Protein AF-A0A7W1CG57-F1 (afdb_monomer_lite)

Radius of gyration: 13.87 Å; chains: 1; bounding box: 27×18×37 Å

Structure (mmCIF, N/CA/C/O backbone):
data_AF-A0A7W1CG57-F1
#
_entry.id   AF-A0A7W1CG57-F1
#
loop_
_atom_site.group_PDB
_atom_site.id
_atom_site.type_symbol
_atom_site.label_atom_id
_atom_site.label_alt_id
_atom_site.label_comp_id
_atom_site.label_asym_id
_atom_site.label_entity_id
_atom_site.label_seq_id
_atom_site.pdbx_PDB_ins_code
_atom_site.Cartn_x
_atom_site.Cartn_y
_atom_site.Cartn_z
_atom_site.occupancy
_atom_site.B_iso_or_equiv
_atom_site.auth_seq_id
_atom_site.auth_comp_id
_atom_site.auth_asym_id
_atom_site.auth_atom_id
_atom_site.pdbx_PDB_model_num
ATOM 1 N N . MET A 1 1 ? -9.723 11.247 16.364 1.00 78.88 1 MET A N 1
ATOM 2 C CA . MET A 1 1 ? -8.663 10.227 16.541 1.00 78.88 1 MET A CA 1
ATOM 3 C C . MET A 1 1 ? -7.624 10.466 15.453 1.00 78.88 1 MET A C 1
ATOM 5 O O . MET A 1 1 ? -7.946 11.189 14.518 1.00 78.88 1 MET A O 1
ATOM 9 N N . LYS A 1 2 ? -6.376 10.013 15.617 1.00 93.00 2 LYS A N 1
ATOM 10 C CA . LYS A 1 2 ? -5.343 10.172 14.581 1.00 93.00 2 LYS A CA 1
ATOM 11 C C . LYS A 1 2 ? -5.169 8.822 13.874 1.00 93.00 2 LYS A C 1
ATOM 13 O O . LYS A 1 2 ? -5.032 7.835 14.603 1.00 93.00 2 LYS A O 1
ATOM 18 N N . PRO A 1 3 ? -5.129 8.776 12.531 1.00 97.31 3 PRO A N 1
ATOM 19 C CA . PRO A 1 3 ? -4.913 7.529 11.812 1.00 97.31 3 PRO A CA 1
ATOM 20 C C . PRO A 1 3 ? -3.555 6.915 12.171 1.00 97.31 3 PRO A C 1
ATOM 22 O O . PRO A 1 3 ? -2.577 7.626 12.431 1.00 97.31 3 PRO A O 1
ATOM 25 N N . ILE A 1 4 ? -3.499 5.583 12.183 1.00 97.38 4 ILE A N 1
ATOM 26 C CA . ILE A 1 4 ? -2.270 4.808 12.422 1.00 97.38 4 ILE A CA 1
ATOM 27 C C . ILE A 1 4 ? -1.441 4.634 11.146 1.00 97.38 4 ILE A C 1
ATOM 29 O O . ILE A 1 4 ? -0.237 4.399 11.218 1.00 97.38 4 ILE A O 1
ATOM 33 N N . LEU A 1 5 ? -2.073 4.788 9.982 1.00 97.81 5 LEU A N 1
ATOM 34 C CA . LEU A 1 5 ? -1.436 4.827 8.672 1.00 97.81 5 LEU A CA 1
ATOM 35 C C . LE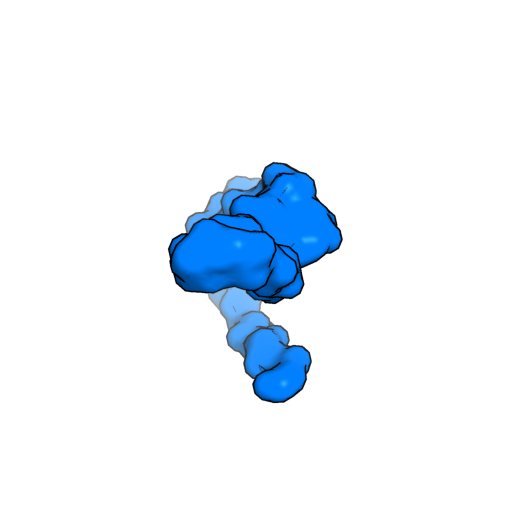U A 1 5 ? -2.091 5.943 7.869 1.00 97.81 5 LEU A C 1
ATOM 37 O O . LEU A 1 5 ? -3.312 6.027 7.818 1.00 97.81 5 LEU A O 1
ATOM 41 N N . GLN A 1 6 ? -1.286 6.783 7.227 1.00 98.00 6 GLN A N 1
ATOM 42 C CA . GLN A 1 6 ? -1.769 7.822 6.325 1.00 98.00 6 GLN A CA 1
ATOM 43 C C . GLN A 1 6 ? -0.798 7.972 5.158 1.00 98.00 6 GLN A C 1
ATOM 45 O O . GLN A 1 6 ? 0.420 7.975 5.337 1.00 98.00 6 GLN A O 1
ATOM 50 N N . THR A 1 7 ? -1.349 8.096 3.958 1.00 98.12 7 THR A N 1
ATOM 51 C CA . THR A 1 7 ? -0.623 8.398 2.727 1.00 98.12 7 THR A CA 1
ATOM 52 C C . THR A 1 7 ? -1.325 9.540 2.009 1.00 98.12 7 THR A C 1
ATOM 54 O O . THR A 1 7 ? -2.552 9.625 2.017 1.00 98.12 7 THR A O 1
ATOM 57 N N . GLU A 1 8 ? -0.543 10.414 1.384 1.00 98.25 8 GLU A N 1
ATOM 58 C CA . GLU A 1 8 ? -1.043 11.552 0.617 1.00 98.25 8 GLU A CA 1
ATOM 59 C C . GLU A 1 8 ? -0.342 11.567 -0.737 1.00 98.25 8 GLU A C 1
ATOM 61 O O . GLU A 1 8 ? 0.881 11.697 -0.809 1.00 98.25 8 GLU A O 1
ATOM 66 N N . ASN A 1 9 ? -1.113 11.399 -1.813 1.00 98.12 9 ASN A N 1
ATOM 67 C CA . ASN A 1 9 ? -0.637 11.381 -3.197 1.00 98.12 9 ASN A CA 1
ATOM 68 C C . ASN A 1 9 ? 0.587 10.465 -3.413 1.00 98.12 9 ASN A C 1
ATOM 70 O O . ASN A 1 9 ? 1.493 10.782 -4.191 1.00 98.12 9 ASN A O 1
ATOM 74 N N . LEU A 1 10 ? 0.619 9.307 -2.745 1.00 98.12 10 LEU A N 1
ATOM 75 C CA . LEU A 1 10 ? 1.748 8.386 -2.795 1.00 98.12 10 LEU A CA 1
ATOM 76 C C . LEU A 1 10 ? 1.929 7.840 -4.215 1.00 98.12 10 LEU A C 1
ATOM 78 O O . LEU A 1 10 ? 1.031 7.232 -4.801 1.00 98.12 10 LEU A O 1
ATOM 82 N N . SER A 1 11 ? 3.123 8.026 -4.767 1.00 97.94 11 SER A N 1
ATOM 83 C CA . SER A 1 11 ? 3.495 7.511 -6.080 1.00 97.94 11 SER A CA 1
ATOM 84 C C . SER A 1 11 ? 4.758 6.665 -5.990 1.00 97.94 11 SER A C 1
ATOM 86 O O . SER A 1 11 ? 5.634 6.886 -5.152 1.00 97.94 11 SER A O 1
ATOM 88 N N . LYS A 1 12 ? 4.847 5.659 -6.860 1.00 97.50 12 LYS A N 1
ATOM 89 C CA . LYS A 1 12 ? 6.034 4.818 -6.978 1.00 97.50 12 LYS A CA 1
ATOM 90 C C . LYS A 1 12 ? 6.243 4.453 -8.430 1.00 97.50 12 LYS A C 1
ATOM 92 O O . LYS A 1 12 ? 5.377 3.840 -9.051 1.00 97.50 12 LYS A O 1
ATOM 97 N N . ILE A 1 13 ? 7.416 4.808 -8.937 1.00 97.75 13 ILE A N 1
ATOM 98 C CA . ILE A 1 13 ? 7.880 4.437 -10.268 1.00 97.75 13 ILE A CA 1
ATOM 99 C C . ILE A 1 13 ? 9.088 3.525 -10.086 1.00 97.75 13 ILE A C 1
ATOM 101 O O . ILE A 1 13 ? 10.041 3.875 -9.386 1.00 97.75 13 ILE A O 1
ATOM 105 N N . TYR A 1 14 ? 9.034 2.344 -10.690 1.00 97.50 14 TYR A N 1
ATOM 106 C CA . TYR A 1 14 ? 10.191 1.473 -10.843 1.00 97.50 14 TYR A CA 1
ATOM 107 C C . TYR A 1 14 ? 10.814 1.722 -12.209 1.00 97.50 14 TYR A C 1
ATOM 109 O O . TYR A 1 14 ? 10.106 1.753 -13.214 1.00 97.50 14 TYR A O 1
ATOM 117 N N . LYS A 1 15 ? 12.137 1.884 -12.239 1.00 96.88 15 LYS A N 1
ATOM 118 C CA . LYS A 1 15 ? 12.898 2.079 -13.470 1.00 96.88 15 LYS A CA 1
ATOM 119 C C . LYS A 1 15 ? 13.840 0.906 -13.674 1.00 96.88 15 LYS A C 1
ATOM 121 O O . LYS A 1 15 ? 14.720 0.672 -12.848 1.00 96.88 15 LYS A O 1
ATOM 126 N N . ILE A 1 16 ? 13.649 0.179 -14.769 1.00 94.75 16 ILE A N 1
ATOM 127 C CA . ILE A 1 16 ? 14.499 -0.947 -15.160 1.00 94.75 16 ILE A CA 1
ATOM 128 C C . ILE A 1 16 ? 15.022 -0.658 -16.564 1.00 94.75 16 ILE A C 1
ATOM 130 O O . ILE A 1 16 ? 14.282 -0.676 -17.549 1.00 94.75 16 ILE A O 1
ATOM 134 N N . GLY A 1 17 ? 16.313 -0.332 -16.648 1.00 93.62 17 GLY A N 1
ATOM 135 C CA . GLY A 1 17 ? 16.936 0.138 -17.882 1.00 93.62 17 GLY A CA 1
ATOM 136 C C . GLY A 1 17 ? 16.249 1.400 -18.410 1.00 93.62 17 GLY A C 1
ATOM 137 O O . GLY A 1 17 ? 16.309 2.459 -17.785 1.00 93.62 17 GLY A O 1
ATOM 138 N N . ARG A 1 18 ? 15.599 1.279 -19.574 1.00 93.88 18 ARG A N 1
ATOM 139 C CA . ARG A 1 18 ? 14.849 2.369 -20.227 1.00 93.88 18 ARG A CA 1
ATOM 140 C C . ARG A 1 18 ? 13.340 2.325 -19.967 1.00 93.88 18 ARG A C 1
ATOM 142 O O . ARG A 1 18 ? 12.638 3.211 -20.438 1.00 93.88 18 ARG A O 1
ATOM 149 N N . VAL A 1 19 ? 12.844 1.311 -19.260 1.00 95.88 19 VAL A N 1
ATOM 150 C CA . VAL A 1 19 ? 11.412 1.136 -18.989 1.00 95.88 19 VAL A CA 1
ATOM 151 C C . VAL A 1 19 ? 11.069 1.726 -17.626 1.00 95.88 19 VAL A C 1
ATOM 153 O O . VAL A 1 19 ? 11.777 1.489 -16.644 1.00 95.88 19 VAL A O 1
ATOM 156 N N . GLU A 1 20 ? 9.968 2.472 -17.575 1.00 96.94 20 GLU A N 1
ATOM 157 C CA . GLU A 1 20 ? 9.392 3.027 -16.352 1.00 96.94 20 GLU A CA 1
ATOM 158 C C . GLU A 1 20 ? 8.009 2.413 -16.106 1.00 96.94 20 GLU A C 1
ATOM 160 O O . GLU A 1 20 ? 7.129 2.463 -16.966 1.00 96.94 20 GLU A O 1
ATOM 165 N N . THR A 1 21 ? 7.817 1.839 -14.918 1.00 97.06 21 THR A N 1
ATOM 166 C CA . THR A 1 21 ? 6.548 1.246 -14.485 1.00 97.06 21 THR A CA 1
ATOM 167 C C . THR A 1 21 ? 6.010 2.019 -13.290 1.00 97.06 21 THR A C 1
ATOM 169 O O . THR A 1 21 ? 6.619 2.031 -12.220 1.00 97.06 21 THR A O 1
ATOM 172 N N . HIS A 1 22 ? 4.838 2.633 -13.449 1.00 96.75 22 HIS A N 1
ATOM 173 C CA . HIS A 1 22 ? 4.120 3.297 -12.360 1.00 96.75 22 HIS A CA 1
ATOM 174 C C . HIS A 1 22 ? 3.369 2.260 -11.517 1.00 96.75 22 HIS A C 1
ATOM 176 O O . HIS A 1 22 ? 2.249 1.884 -11.859 1.00 96.75 22 HIS A O 1
ATOM 182 N N . ALA A 1 23 ? 3.986 1.806 -10.426 1.00 96.06 23 ALA A N 1
ATOM 183 C CA . ALA A 1 23 ? 3.377 0.865 -9.489 1.00 96.06 23 ALA A CA 1
ATOM 184 C C . ALA A 1 23 ? 2.295 1.516 -8.619 1.00 96.06 23 ALA A C 1
ATOM 186 O O . ALA A 1 23 ? 1.282 0.888 -8.342 1.00 96.06 23 ALA A O 1
ATOM 187 N N . LEU A 1 24 ? 2.481 2.780 -8.223 1.00 97.75 24 LEU A N 1
ATOM 188 C CA . LEU A 1 24 ? 1.467 3.566 -7.513 1.00 97.75 24 LEU A CA 1
ATOM 189 C C . LEU A 1 24 ? 1.258 4.898 -8.234 1.00 97.75 24 LEU A C 1
ATOM 191 O O . LEU A 1 24 ? 2.233 5.566 -8.598 1.00 97.75 24 LEU A O 1
ATOM 195 N N . ARG A 1 25 ? -0.006 5.292 -8.422 1.00 96.81 25 ARG A N 1
ATOM 196 C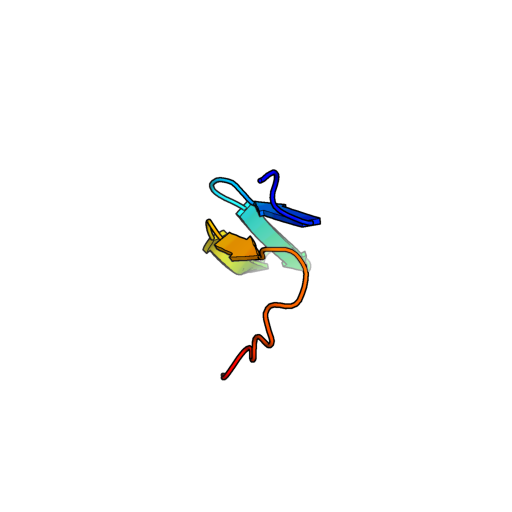 CA . ARG A 1 25 ? -0.417 6.497 -9.161 1.00 96.81 25 ARG A CA 1
ATOM 197 C C . ARG A 1 25 ? -1.196 7.465 -8.264 1.00 96.81 25 ARG A C 1
ATOM 199 O O . ARG A 1 25 ? -2.387 7.651 -8.463 1.00 96.81 25 ARG A O 1
ATOM 206 N N . GLY A 1 26 ? -0.522 8.072 -7.287 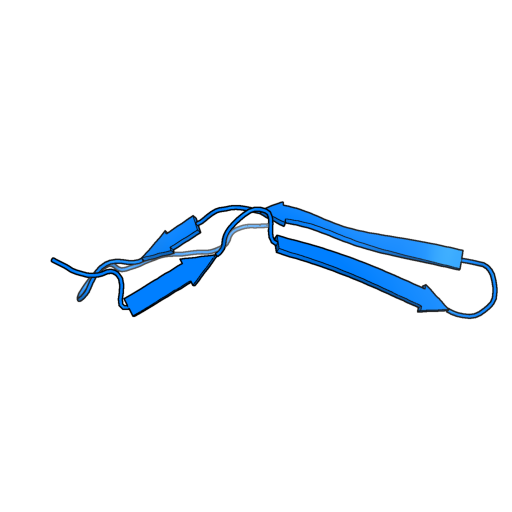1.00 97.06 26 GLY A N 1
ATOM 207 C CA . GLY A 1 26 ? -1.125 9.112 -6.444 1.00 97.06 26 GLY A CA 1
ATOM 208 C C . GLY A 1 26 ? -2.170 8.562 -5.473 1.00 97.06 26 GLY A C 1
ATOM 209 O O . GLY A 1 26 ? -3.302 9.030 -5.442 1.00 97.06 26 GLY A O 1
ATOM 210 N N . VAL A 1 27 ? -1.799 7.541 -4.704 1.00 97.75 27 VAL A N 1
ATOM 211 C CA . VAL A 1 27 ? -2.690 6.867 -3.755 1.00 97.75 27 VAL A CA 1
ATOM 212 C C . VAL A 1 27 ? -2.743 7.646 -2.438 1.00 97.75 27 VAL A C 1
ATOM 214 O O . VAL A 1 27 ? -1.703 7.925 -1.842 1.00 97.75 27 VAL A O 1
ATOM 217 N N . SER A 1 28 ? -3.953 7.969 -1.985 1.00 98.19 28 SER A N 1
ATOM 218 C CA . SER A 1 28 ? -4.213 8.611 -0.693 1.00 98.19 28 SER A CA 1
ATOM 219 C C . SER A 1 28 ? -5.160 7.732 0.118 1.00 98.19 28 SER A C 1
ATOM 221 O O . SER A 1 28 ? -6.296 7.505 -0.294 1.00 98.19 28 SER A O 1
ATOM 223 N N . ILE A 1 29 ? -4.681 7.209 1.245 1.00 97.44 29 ILE A N 1
ATOM 224 C CA . ILE A 1 29 ? -5.434 6.333 2.159 1.00 97.44 29 ILE A CA 1
ATOM 225 C C . ILE A 1 29 ? -5.104 6.721 3.598 1.00 97.44 29 ILE A C 1
ATOM 227 O O . ILE A 1 29 ? -3.954 7.052 3.895 1.00 97.44 29 ILE A O 1
ATOM 231 N N . ALA A 1 30 ? -6.088 6.599 4.486 1.00 97.88 30 ALA A N 1
ATOM 232 C CA . ALA A 1 30 ? -5.901 6.600 5.929 1.00 97.88 30 ALA A CA 1
ATOM 233 C C . ALA A 1 30 ? -6.487 5.312 6.526 1.00 97.88 30 ALA A C 1
ATOM 235 O O . ALA A 1 30 ? -7.463 4.789 5.994 1.00 97.88 30 ALA A O 1
ATOM 236 N N . VAL A 1 31 ? -5.874 4.803 7.594 1.00 97.94 31 VAL A N 1
ATOM 237 C CA . VAL A 1 31 ? -6.372 3.661 8.376 1.00 97.94 31 VAL A CA 1
ATOM 238 C C . VAL A 1 31 ? -6.435 4.078 9.837 1.00 97.94 31 VAL A C 1
ATOM 240 O O . VAL A 1 31 ? -5.435 4.540 10.401 1.00 97.94 31 VAL A O 1
ATOM 243 N N . GLU A 1 32 ? -7.601 3.918 10.449 1.00 98.06 32 GLU A N 1
ATOM 244 C CA . GLU A 1 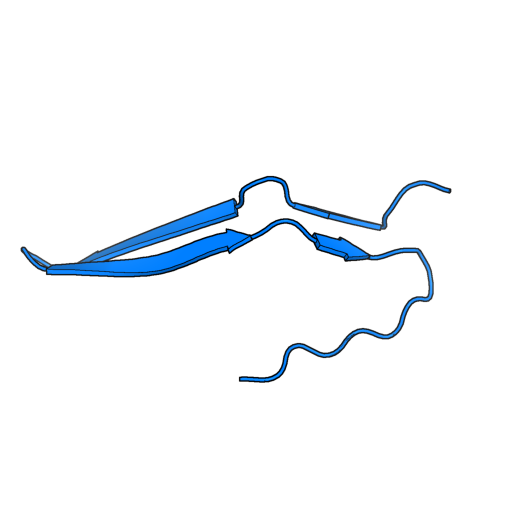32 ? -7.869 4.281 11.836 1.00 98.06 32 GLU A CA 1
ATOM 245 C C . GLU A 1 32 ? -7.506 3.148 12.819 1.00 98.06 32 GLU A C 1
ATOM 247 O O . GLU A 1 32 ? -7.427 1.972 12.447 1.00 98.06 32 GLU A O 1
ATOM 252 N N . PRO A 1 33 ? -7.271 3.461 14.109 1.00 98.06 33 PRO A N 1
ATOM 253 C CA . PRO A 1 33 ? -7.041 2.435 15.122 1.00 98.06 33 PRO A CA 1
ATOM 254 C C . PRO A 1 33 ? -8.192 1.415 15.194 1.00 98.06 33 PRO A C 1
ATOM 256 O O . PRO A 1 33 ? -9.341 1.786 15.425 1.00 98.06 33 PRO A O 1
ATOM 259 N N . GLY A 1 34 ? -7.871 0.124 15.062 1.00 97.06 34 GLY A N 1
ATOM 260 C CA . GLY A 1 34 ? -8.846 -0.974 15.131 1.00 97.06 34 GLY A CA 1
ATOM 261 C C . GLY A 1 34 ? -9.593 -1.258 13.824 1.00 97.06 34 GLY A C 1
ATOM 262 O O . GLY A 1 34 ? -10.412 -2.175 13.786 1.00 97.06 34 GLY A O 1
ATOM 263 N N . GLU A 1 35 ? -9.307 -0.512 12.756 1.00 97.44 35 GLU A N 1
ATOM 264 C CA . GLU A 1 35 ? -9.899 -0.732 11.439 1.00 97.44 35 GLU A CA 1
ATOM 265 C C . GLU A 1 35 ? -9.304 -1.981 10.764 1.00 97.44 35 GLU A C 1
ATOM 267 O O . GLU A 1 35 ? -8.085 -2.162 10.709 1.00 97.44 35 GLU A O 1
ATOM 272 N N . PHE A 1 36 ? -10.171 -2.857 10.245 1.00 96.94 36 PHE A N 1
ATOM 273 C CA . PHE A 1 36 ?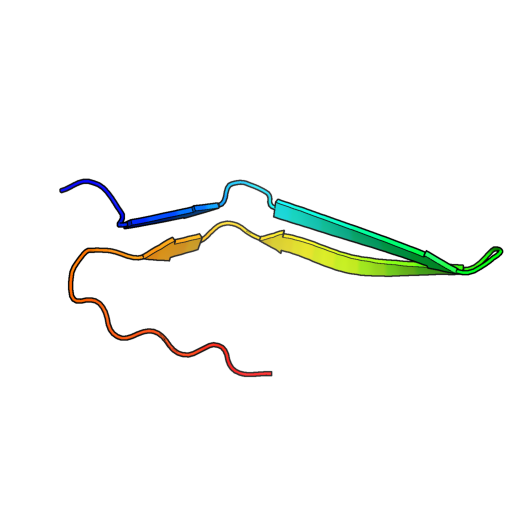 -9.769 -4.031 9.469 1.00 96.94 36 PHE A CA 1
ATOM 274 C C . PHE A 1 36 ? -9.884 -3.719 7.976 1.00 96.94 36 PHE A C 1
ATOM 276 O O . PHE A 1 36 ? -10.987 -3.553 7.457 1.00 96.94 36 PHE A O 1
ATOM 283 N N . VAL A 1 37 ? -8.744 -3.645 7.287 1.00 96.50 37 VAL A N 1
ATOM 284 C CA . VAL A 1 37 ? -8.658 -3.217 5.883 1.00 96.50 37 VAL A CA 1
ATOM 285 C C . VAL A 1 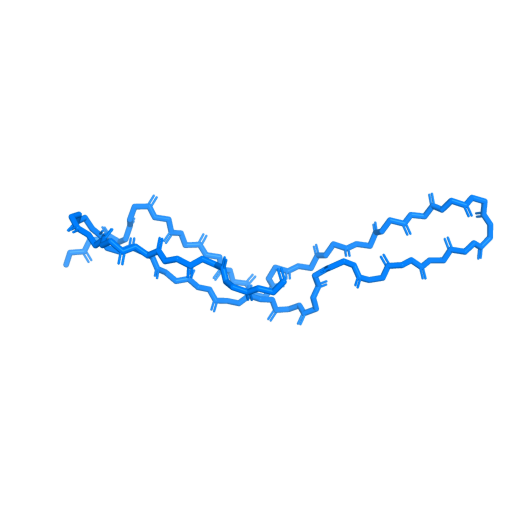37 ? -8.070 -4.332 5.024 1.00 96.50 37 VAL A C 1
ATOM 287 O O . VAL A 1 37 ? -7.100 -4.981 5.411 1.00 96.50 37 VAL A O 1
ATOM 290 N N . ALA A 1 38 ? -8.632 -4.524 3.830 1.00 96.81 38 ALA A N 1
ATOM 291 C CA . ALA A 1 38 ? -8.096 -5.408 2.801 1.00 96.81 38 ALA A CA 1
ATOM 292 C C . ALA A 1 38 ? -7.678 -4.598 1.567 1.00 96.81 38 ALA A C 1
ATOM 294 O O . ALA A 1 38 ? -8.352 -3.643 1.183 1.00 96.81 38 ALA A O 1
ATOM 295 N N . ILE A 1 39 ? -6.585 -5.010 0.924 1.00 95.50 39 ILE A N 1
ATOM 296 C CA . ILE A 1 39 ? -6.182 -4.517 -0.396 1.00 95.50 39 ILE A CA 1
ATOM 297 C C . ILE A 1 39 ? -6.479 -5.636 -1.390 1.00 95.50 39 ILE A C 1
ATOM 299 O O . ILE A 1 39 ? -5.939 -6.732 -1.259 1.00 95.50 39 ILE A O 1
ATOM 303 N N . MET A 1 40 ? -7.353 -5.361 -2.356 1.00 92.69 40 MET A N 1
ATOM 304 C CA . MET A 1 40 ? -7.779 -6.316 -3.380 1.00 92.69 40 MET A CA 1
ATOM 305 C C . MET A 1 40 ? -7.248 -5.881 -4.746 1.00 92.69 40 MET A C 1
ATOM 307 O O . MET A 1 40 ? -7.363 -4.705 -5.096 1.00 92.69 40 MET A O 1
ATOM 311 N N . GLY A 1 41 ? -6.701 -6.827 -5.511 1.00 87.62 41 GLY A N 1
ATOM 312 C CA . GLY A 1 41 ? -6.124 -6.588 -6.836 1.00 87.62 41 GLY A CA 1
ATOM 313 C C . GLY A 1 41 ? -5.109 -7.647 -7.225 1.00 87.62 41 GLY A C 1
ATOM 314 O O . GLY A 1 41 ? -4.419 -8.150 -6.311 1.00 87.62 41 GLY A O 1
#

pLDDT: mean 96.22, std 3.4, range [78.88, 98.25]

Foldseek 3Di:
DAFPDWDFQDWDWDDDPPDIDTPDGGDTDTHHPPDDDDDDD

Secondary structure (DSSP, 8-state):
---SEEEEEEEEEEEETTEEEEEEEEEEEEE-TT-------

Sequence (41 aa):
MKPILQTENLSKIYKIGRVETHALRGVSIAVEPGEFVAIMG